Protein AF-A0A2N0B2L7-F1 (afdb_monomer_lite)

Organism: NCBI:txid2023197

Structure (mmCIF, N/CA/C/O backbone):
data_AF-A0A2N0B2L7-F1
#
_entry.id   AF-A0A2N0B2L7-F1
#
loop_
_atom_site.group_PDB
_atom_site.id
_atom_site.type_symbol
_atom_site.label_atom_id
_atom_site.label_alt_id
_atom_site.label_comp_id
_atom_site.label_asym_id
_atom_site.label_entity_id
_atom_site.label_seq_id
_atom_site.pdbx_PDB_ins_code
_atom_site.Cartn_x
_atom_site.Cartn_y
_atom_site.Cartn_z
_atom_site.occupancy
_atom_site.B_iso_or_equiv
_atom_site.auth_seq_id
_atom_site.auth_comp_id
_atom_site.auth_asym_id
_atom_site.auth_atom_id
_atom_site.pdbx_PDB_model_num
ATOM 1 N N . ASP A 1 1 ? 9.450 -10.632 -8.750 1.00 45.34 1 ASP A N 1
ATOM 2 C CA . ASP A 1 1 ? 8.100 -10.469 -9.328 1.00 45.34 1 ASP A CA 1
ATOM 3 C C . ASP A 1 1 ? 7.104 -10.026 -8.278 1.00 45.34 1 ASP A C 1
ATOM 5 O O . ASP A 1 1 ? 7.169 -10.506 -7.152 1.00 45.34 1 ASP A O 1
ATOM 9 N N . ARG A 1 2 ? 6.320 -8.984 -8.582 1.00 62.16 2 ARG A N 1
ATOM 10 C CA . ARG A 1 2 ? 5.723 -8.102 -7.560 1.00 62.16 2 ARG A CA 1
ATOM 11 C C . ARG A 1 2 ? 4.280 -7.668 -7.836 1.00 62.16 2 ARG A C 1
ATOM 13 O O . ARG A 1 2 ? 3.803 -6.835 -7.085 1.00 62.16 2 ARG A O 1
ATOM 20 N N . ILE A 1 3 ? 3.591 -8.162 -8.867 1.00 68.31 3 ILE A N 1
ATOM 21 C CA . ILE A 1 3 ? 2.224 -7.715 -9.203 1.00 68.31 3 ILE A CA 1
ATOM 22 C C . ILE A 1 3 ? 1.226 -8.823 -8.866 1.00 68.31 3 ILE A C 1
ATOM 24 O O . ILE A 1 3 ? 1.375 -9.940 -9.352 1.00 68.31 3 ILE A O 1
ATOM 28 N N . LEU A 1 4 ? 0.229 -8.515 -8.038 1.00 74.94 4 LEU A N 1
ATOM 29 C CA . LEU A 1 4 ? -0.832 -9.440 -7.637 1.00 74.94 4 LEU A CA 1
ATOM 30 C C . LEU A 1 4 ? -2.205 -8.907 -8.050 1.00 74.94 4 LEU A C 1
ATOM 32 O O . LEU A 1 4 ? -2.428 -7.694 -8.050 1.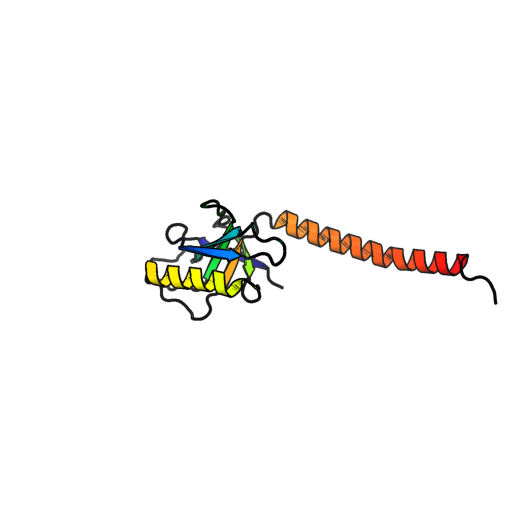00 74.94 4 LEU A O 1
ATOM 36 N N . VAL A 1 5 ? -3.107 -9.834 -8.384 1.00 76.00 5 VAL A N 1
ATOM 37 C CA . VAL A 1 5 ? -4.497 -9.550 -8.757 1.00 76.00 5 VAL A CA 1
ATOM 38 C C . VAL A 1 5 ? -5.417 -10.092 -7.679 1.00 76.00 5 VAL A C 1
ATOM 40 O O . VAL A 1 5 ? -5.396 -11.286 -7.385 1.00 76.00 5 VAL A O 1
ATOM 43 N N . PHE A 1 6 ? -6.248 -9.221 -7.123 1.00 77.56 6 PHE A N 1
ATOM 44 C CA . PHE A 1 6 ? -7.227 -9.575 -6.105 1.00 77.56 6 PHE A CA 1
ATOM 45 C C . PHE A 1 6 ? -8.643 -9.372 -6.647 1.00 77.56 6 PHE A C 1
ATOM 47 O O . PHE A 1 6 ? -8.911 -8.404 -7.364 1.00 77.56 6 PHE A O 1
ATOM 54 N N . ARG A 1 7 ? -9.543 -10.299 -6.303 1.00 80.69 7 ARG A N 1
ATOM 55 C CA . ARG A 1 7 ? -10.972 -10.270 -6.646 1.00 80.69 7 ARG A CA 1
ATOM 56 C C . ARG A 1 7 ? -11.800 -10.242 -5.367 1.00 80.69 7 ARG A C 1
ATOM 58 O O . ARG A 1 7 ? -11.402 -10.861 -4.385 1.00 80.69 7 ARG A O 1
ATOM 65 N N . GLY A 1 8 ? -12.950 -9.567 -5.401 1.00 81.00 8 GLY A N 1
ATOM 66 C CA . GLY A 1 8 ? -13.872 -9.534 -4.257 1.00 81.00 8 GLY A CA 1
ATOM 67 C C . GLY A 1 8 ? -13.277 -8.831 -3.036 1.00 81.00 8 GLY A C 1
ATOM 68 O O . GLY A 1 8 ? -13.430 -9.296 -1.909 1.00 81.00 8 GLY A O 1
ATOM 69 N N . ILE A 1 9 ? -12.553 -7.737 -3.269 1.00 86.12 9 ILE A N 1
ATOM 70 C CA . ILE A 1 9 ? -11.937 -6.929 -2.217 1.00 86.12 9 ILE A CA 1
ATOM 71 C C . ILE A 1 9 ? -12.673 -5.598 -2.067 1.00 86.12 9 ILE A C 1
ATOM 73 O O . ILE A 1 9 ? -13.459 -5.182 -2.914 1.00 86.12 9 ILE A O 1
ATOM 77 N N . ARG A 1 10 ? -12.438 -4.919 -0.953 1.00 87.50 10 ARG A N 1
ATOM 78 C CA . ARG A 1 10 ? -12.902 -3.562 -0.692 1.00 87.50 10 ARG A CA 1
ATOM 79 C C . ARG A 1 10 ? -11.758 -2.790 -0.057 1.00 87.50 10 ARG A C 1
ATOM 81 O O . ARG A 1 10 ? -11.049 -3.319 0.796 1.00 87.50 10 ARG A O 1
ATOM 88 N N . ILE A 1 11 ? -11.582 -1.546 -0.479 1.00 88.31 11 ILE A N 1
ATOM 89 C CA . ILE A 1 11 ? -10.644 -0.623 0.156 1.00 88.31 11 ILE A CA 1
ATOM 90 C C . ILE A 1 11 ? -11.462 0.281 1.060 1.00 88.31 11 ILE A C 1
ATOM 92 O O . ILE A 1 11 ? -12.419 0.899 0.599 1.00 88.31 11 ILE A O 1
ATOM 96 N N . LEU A 1 12 ? -11.103 0.319 2.338 1.00 88.88 12 LEU A N 1
ATOM 97 C CA . LEU A 1 12 ? -11.822 1.103 3.333 1.00 88.88 12 LEU A CA 1
ATOM 98 C C . LEU A 1 12 ? -11.275 2.534 3.352 1.00 88.88 12 LEU A C 1
ATOM 100 O O . LEU A 1 12 ? -10.370 2.872 4.117 1.00 88.88 12 LEU A O 1
ATOM 104 N N . THR A 1 13 ? -11.768 3.369 2.439 1.00 86.31 13 THR A N 1
ATOM 105 C CA . THR A 1 13 ? -11.293 4.750 2.253 1.00 86.31 13 THR A CA 1
ATOM 106 C C . THR A 1 13 ? -11.625 5.681 3.424 1.00 86.31 13 THR A C 1
ATOM 108 O O . THR A 1 13 ? -11.027 6.743 3.562 1.00 86.31 13 THR A O 1
ATOM 111 N N . GLU A 1 14 ? -12.553 5.279 4.285 1.00 86.06 14 GLU A N 1
ATOM 112 C CA . GLU A 1 14 ? -12.930 5.959 5.522 1.00 86.06 14 GLU A CA 1
ATOM 113 C C . GLU A 1 14 ? -11.862 5.847 6.627 1.00 86.06 14 GLU A C 1
ATOM 115 O O . GLU A 1 14 ? -11.806 6.698 7.513 1.00 86.06 14 GLU A O 1
ATOM 120 N N . TYR A 1 15 ? -10.958 4.862 6.536 1.00 86.75 15 TYR A N 1
ATOM 121 C CA . TYR A 1 15 ? -9.844 4.666 7.475 1.00 86.75 15 TYR A CA 1
ATOM 122 C C . TYR A 1 15 ? -8.486 5.044 6.859 1.00 86.75 15 TYR A C 1
ATOM 124 O O . TYR A 1 15 ? -7.456 4.425 7.144 1.00 86.75 15 TYR A O 1
ATOM 132 N N . VAL A 1 16 ? -8.473 6.042 5.969 1.00 87.31 16 VAL A N 1
ATOM 133 C CA . VAL A 1 16 ? -7.238 6.520 5.337 1.00 87.31 16 VAL A CA 1
ATOM 134 C C . VAL A 1 16 ? -6.374 7.259 6.352 1.00 87.31 16 VAL A C 1
ATOM 136 O O . VAL A 1 16 ? -6.782 8.259 6.937 1.00 87.31 16 VAL A O 1
ATOM 139 N N . SER A 1 17 ? -5.127 6.815 6.487 1.00 86.38 17 SER A N 1
ATOM 140 C CA . SER A 1 17 ? -4.091 7.511 7.249 1.00 86.38 17 SER A CA 1
ATOM 141 C C . SER A 1 17 ? -3.029 8.067 6.312 1.00 86.38 17 SER A C 1
ATOM 143 O O . SER A 1 17 ? -2.739 7.494 5.261 1.00 86.38 17 SER A O 1
ATOM 145 N N . SER A 1 18 ? -2.447 9.203 6.686 1.00 84.81 18 SER A N 1
ATOM 146 C CA . SER A 1 18 ? -1.465 9.914 5.871 1.00 84.81 18 SER A CA 1
ATOM 147 C C . SER A 1 18 ? -0.280 10.329 6.722 1.00 84.81 18 SER A C 1
ATOM 149 O O . SER A 1 18 ? -0.454 10.963 7.760 1.00 84.81 18 SER A O 1
ATOM 151 N N . ARG A 1 19 ? 0.934 10.040 6.254 1.00 84.56 19 ARG A N 1
ATOM 152 C CA . ARG A 1 19 ? 2.168 10.515 6.884 1.00 84.56 19 ARG A CA 1
ATOM 153 C C . ARG A 1 19 ? 3.047 11.203 5.859 1.00 84.56 19 ARG A C 1
ATOM 155 O O . ARG A 1 19 ? 3.235 10.687 4.766 1.00 84.56 19 ARG A O 1
ATOM 162 N N . SER A 1 20 ? 3.614 12.350 6.207 1.00 83.06 20 SER A N 1
ATOM 163 C CA . SER A 1 20 ? 4.570 13.037 5.339 1.00 83.06 20 SER A CA 1
ATOM 164 C C . SER A 1 20 ? 6.012 12.700 5.713 1.00 83.06 20 SER A C 1
ATOM 166 O O . SER A 1 20 ? 6.339 12.651 6.900 1.00 83.06 20 SER A O 1
ATOM 168 N N . ALA A 1 21 ? 6.893 12.569 4.723 1.00 79.06 21 ALA A N 1
ATOM 169 C CA . ALA A 1 21 ? 8.337 12.649 4.923 1.00 79.06 21 ALA A CA 1
ATOM 170 C C . ALA A 1 21 ? 8.942 13.750 4.052 1.00 79.06 21 ALA A C 1
ATOM 172 O O . ALA A 1 21 ? 8.463 14.040 2.955 1.00 79.06 21 ALA A O 1
ATOM 173 N N . VAL A 1 22 ? 10.017 14.359 4.546 1.00 73.19 22 VAL A N 1
ATOM 174 C CA . VAL A 1 22 ? 10.772 15.370 3.806 1.00 73.19 22 VAL A CA 1
ATOM 175 C C . VAL A 1 22 ? 11.961 14.694 3.142 1.00 73.19 22 VAL A C 1
ATOM 177 O O . VAL A 1 22 ? 12.873 14.227 3.823 1.00 73.19 22 VAL A O 1
ATOM 180 N N . SER A 1 23 ? 11.969 14.659 1.811 1.00 62.72 23 SER A N 1
ATOM 181 C CA . SER A 1 23 ? 13.135 14.211 1.053 1.00 62.72 23 SER A CA 1
ATOM 182 C C . SER A 1 23 ? 14.085 15.392 0.840 1.00 62.72 23 SER A C 1
ATOM 184 O O . SER A 1 23 ? 13.710 16.400 0.230 1.00 62.72 23 SER A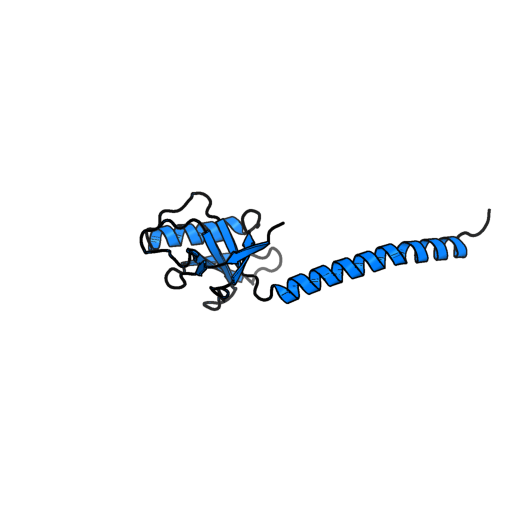 O 1
ATOM 186 N N . ARG A 1 24 ? 15.315 15.295 1.366 1.00 55.88 24 ARG A N 1
ATOM 187 C CA . ARG A 1 24 ? 16.400 16.245 1.074 1.00 55.88 24 ARG A CA 1
ATOM 188 C C . ARG A 1 24 ? 17.180 15.739 -0.140 1.00 55.88 24 ARG A C 1
ATOM 190 O O . ARG A 1 24 ? 17.853 14.713 -0.059 1.00 55.88 24 ARG A O 1
ATOM 197 N N . GLY A 1 25 ? 17.082 16.451 -1.261 1.00 54.41 25 GLY A N 1
ATOM 198 C CA . GLY A 1 25 ? 17.933 16.202 -2.425 1.00 54.41 25 GLY A CA 1
ATOM 199 C C . GLY A 1 25 ? 19.404 16.455 -2.084 1.00 54.41 25 GLY A C 1
ATOM 200 O O . GLY A 1 25 ? 19.717 17.403 -1.369 1.00 54.41 25 GLY A O 1
ATOM 201 N N . LYS A 1 26 ? 20.309 15.600 -2.578 1.00 52.12 26 LYS A N 1
ATOM 202 C CA . LYS A 1 26 ? 21.766 15.761 -2.391 1.00 52.12 26 LYS A CA 1
ATOM 203 C C . LYS A 1 26 ? 22.363 16.906 -3.220 1.00 52.12 26 LYS A C 1
ATOM 205 O O . LYS A 1 26 ? 23.499 17.295 -2.983 1.00 52.12 26 LYS A O 1
ATOM 210 N N . THR A 1 27 ? 21.612 17.443 -4.172 1.00 53.47 27 THR A N 1
ATOM 211 C CA . THR A 1 27 ? 22.033 18.510 -5.077 1.00 53.47 27 THR A CA 1
ATOM 212 C C . THR A 1 27 ? 21.013 19.649 -5.012 1.00 53.47 27 THR A C 1
ATOM 214 O O . THR A 1 27 ? 19.833 19.441 -5.271 1.00 53.47 27 THR A O 1
ATOM 217 N N . GLU A 1 28 ? 21.516 20.832 -4.644 1.00 44.72 28 GLU A N 1
ATOM 218 C CA . GLU A 1 28 ? 20.858 22.132 -4.397 1.00 44.72 28 GLU A CA 1
ATOM 219 C C . GLU A 1 28 ? 20.241 22.395 -3.002 1.00 44.72 28 GLU A C 1
ATOM 221 O O . GLU A 1 28 ? 19.447 21.598 -2.500 1.00 44.72 28 GLU A O 1
ATOM 226 N N . PRO A 1 29 ? 20.504 23.565 -2.370 1.00 51.62 29 PRO A N 1
ATOM 227 C CA . PRO A 1 29 ? 20.144 23.811 -0.969 1.00 51.62 29 PRO A CA 1
ATOM 228 C C . PRO A 1 29 ? 18.670 24.184 -0.713 1.00 51.62 29 PRO A C 1
ATOM 230 O O . PRO A 1 29 ? 18.358 24.617 0.393 1.00 51.62 29 PRO A O 1
ATOM 233 N N . LYS A 1 30 ? 17.751 24.111 -1.693 1.00 47.81 30 LYS A N 1
ATOM 234 C CA . LYS A 1 30 ? 16.466 24.848 -1.588 1.00 47.81 30 LYS A CA 1
ATOM 235 C C . LYS A 1 30 ? 15.168 24.151 -2.002 1.00 47.81 30 LYS A C 1
ATOM 237 O O . LYS A 1 30 ? 14.123 24.792 -1.954 1.00 47.81 30 LYS A O 1
ATOM 242 N N . ARG A 1 31 ? 15.149 22.861 -2.345 1.00 50.34 31 ARG A N 1
ATOM 243 C CA . ARG A 1 31 ? 13.875 22.158 -2.612 1.00 50.34 31 ARG A CA 1
ATOM 244 C C . ARG A 1 31 ? 13.734 20.896 -1.773 1.00 50.34 31 ARG A C 1
ATOM 246 O O . ARG A 1 31 ? 13.921 19.784 -2.256 1.00 50.34 31 ARG A O 1
ATOM 253 N N . SER A 1 32 ? 13.364 21.078 -0.507 1.00 58.31 32 SER A N 1
ATOM 254 C CA . SER A 1 32 ? 12.754 20.013 0.286 1.00 58.31 32 SER A CA 1
ATOM 255 C C . SER A 1 32 ? 11.399 19.674 -0.331 1.00 58.31 32 SER A C 1
ATOM 257 O O . SER A 1 32 ? 10.493 20.506 -0.332 1.00 58.31 32 SER A O 1
ATOM 259 N N . LYS A 1 33 ? 11.261 18.474 -0.896 1.00 66.88 33 LYS A N 1
ATOM 260 C CA . LYS A 1 33 ? 9.975 18.006 -1.415 1.00 66.88 33 LYS A CA 1
ATOM 261 C C . LYS A 1 33 ? 9.296 17.149 -0.349 1.00 66.88 33 LYS A C 1
ATOM 263 O O . LYS A 1 33 ? 9.890 16.183 0.138 1.00 66.88 33 LYS A O 1
ATOM 268 N N . HIS A 1 34 ? 8.080 17.534 0.027 1.00 77.25 34 HIS A N 1
ATOM 269 C CA . HIS A 1 34 ? 7.234 16.738 0.907 1.00 77.25 34 HIS A CA 1
ATOM 270 C C . HIS A 1 34 ? 6.637 15.588 0.102 1.00 77.25 34 HIS A C 1
ATOM 272 O O . HIS A 1 34 ? 6.069 15.801 -0.966 1.00 77.25 34 HIS A O 1
ATOM 278 N N . ILE A 1 35 ? 6.799 14.376 0.615 1.00 83.88 35 ILE A N 1
ATOM 279 C CA . ILE A 1 35 ? 6.171 13.176 0.077 1.00 83.88 35 ILE A CA 1
ATOM 280 C C . ILE A 1 35 ? 5.132 12.738 1.096 1.00 83.88 35 ILE A C 1
ATOM 282 O O . ILE A 1 35 ? 5.471 12.520 2.261 1.00 83.88 35 ILE A O 1
ATOM 286 N N . TYR A 1 36 ? 3.882 12.618 0.668 1.00 86.88 36 TYR A N 1
ATOM 287 C CA . TYR A 1 36 ? 2.790 12.098 1.474 1.00 86.88 36 TYR A CA 1
ATOM 288 C C . TYR A 1 36 ? 2.574 10.621 1.153 1.00 86.88 36 TYR A C 1
ATOM 290 O O . TYR A 1 36 ? 2.348 10.228 0.006 1.00 86.88 36 TYR A O 1
ATOM 298 N N . PHE A 1 37 ? 2.658 9.808 2.197 1.00 88.88 37 PHE A N 1
ATOM 299 C CA . PHE A 1 37 ? 2.420 8.376 2.192 1.00 88.88 37 PHE A CA 1
ATOM 300 C C . PHE A 1 37 ? 1.026 8.137 2.755 1.00 88.88 37 PHE A C 1
ATOM 302 O O . PHE A 1 37 ? 0.812 8.201 3.967 1.00 88.88 37 PHE A O 1
ATOM 309 N N . HIS A 1 38 ? 0.078 7.901 1.860 1.00 90.38 38 HIS A N 1
ATOM 310 C CA . HIS A 1 38 ? -1.295 7.566 2.197 1.00 90.38 38 HIS A CA 1
ATOM 311 C C . HIS A 1 38 ? -1.438 6.057 2.269 1.00 90.38 38 HIS A C 1
ATOM 313 O O . HIS A 1 38 ? -0.940 5.355 1.387 1.00 90.38 38 HIS A O 1
ATOM 319 N N . VAL A 1 39 ? -2.162 5.558 3.265 1.00 91.06 39 VAL A N 1
ATOM 320 C CA . VAL A 1 39 ? -2.489 4.138 3.388 1.00 91.06 39 VAL A CA 1
ATOM 321 C C . VAL A 1 39 ? -3.958 3.937 3.728 1.00 91.06 39 VAL A C 1
ATOM 323 O O . VAL A 1 39 ? -4.540 4.734 4.459 1.00 91.06 39 VAL A O 1
ATOM 326 N N . ALA A 1 40 ? -4.538 2.860 3.209 1.00 91.19 40 ALA A N 1
ATOM 327 C CA . ALA A 1 40 ? -5.909 2.441 3.474 1.00 91.19 40 ALA A CA 1
ATOM 328 C C . ALA A 1 40 ? -5.966 0.917 3.679 1.00 91.19 40 ALA A C 1
ATOM 330 O O . ALA A 1 40 ? -5.221 0.194 3.006 1.00 91.19 40 ALA A O 1
ATOM 331 N N . PRO A 1 41 ? -6.841 0.397 4.554 1.00 91.62 41 PRO A N 1
ATOM 332 C CA . PRO A 1 41 ? -7.066 -1.038 4.670 1.00 91.62 41 PRO A CA 1
ATOM 333 C C . PRO A 1 41 ? -7.585 -1.651 3.367 1.00 91.62 41 PRO A C 1
ATOM 335 O O . PRO A 1 41 ? -8.504 -1.117 2.742 1.00 91.62 41 PRO A O 1
ATOM 338 N N . MET A 1 42 ? -7.034 -2.806 2.991 1.00 90.69 42 MET A N 1
ATOM 339 C CA . MET A 1 42 ? -7.569 -3.661 1.933 1.00 90.69 42 MET A CA 1
ATOM 340 C C . MET A 1 42 ? -8.163 -4.912 2.565 1.00 90.69 42 MET A C 1
ATOM 342 O O . MET A 1 42 ? -7.448 -5.712 3.169 1.00 90.69 42 MET A O 1
ATOM 346 N N . VAL A 1 43 ? -9.466 -5.096 2.410 1.00 90.00 43 VAL A N 1
ATOM 347 C CA . VAL A 1 43 ? -10.202 -6.188 3.049 1.00 90.00 43 VAL A CA 1
ATOM 348 C C . VAL A 1 43 ? -11.003 -6.984 2.027 1.00 90.00 43 VAL A C 1
ATOM 350 O O . VAL A 1 43 ? -11.144 -6.571 0.876 1.00 90.00 43 VAL A O 1
ATOM 353 N N . SER A 1 44 ? -11.519 -8.146 2.422 1.00 88.69 44 SER A N 1
ATOM 354 C CA . SER A 1 44 ? -12.479 -8.884 1.599 1.00 88.69 44 SER A CA 1
ATOM 355 C C . SER A 1 44 ? -13.823 -8.149 1.554 1.00 88.69 44 SER A C 1
ATOM 357 O O . SER A 1 44 ? -14.164 -7.382 2.454 1.00 88.69 44 SER A O 1
ATOM 359 N N . SER A 1 45 ? -14.628 -8.398 0.524 1.00 86.75 45 SER A N 1
ATOM 360 C CA . SER A 1 45 ? -15.969 -7.810 0.398 1.00 86.75 45 SER A CA 1
ATOM 361 C C . SER A 1 45 ? -16.915 -8.183 1.547 1.00 86.75 45 SER A C 1
ATOM 363 O O . SER A 1 45 ? -17.867 -7.455 1.809 1.00 86.75 45 SER A O 1
ATOM 365 N N . GLY A 1 46 ? -16.660 -9.307 2.224 1.00 87.50 46 GLY A N 1
ATOM 366 C CA . GLY A 1 46 ? -17.430 -9.778 3.377 1.00 87.50 46 GLY A CA 1
ATOM 367 C C . GLY A 1 46 ? -16.926 -9.285 4.737 1.00 87.50 46 GLY A C 1
ATOM 368 O O . GLY A 1 46 ? -17.500 -9.682 5.746 1.00 87.50 46 GLY A O 1
ATOM 369 N N . TRP A 1 47 ? -15.868 -8.469 4.775 1.00 91.12 47 TRP A N 1
ATOM 370 C CA . TRP A 1 47 ? -15.279 -7.966 6.017 1.00 91.12 47 TRP A CA 1
ATOM 371 C C . TRP A 1 47 ? -16.267 -7.106 6.809 1.00 91.12 47 TRP A C 1
ATOM 373 O O . TRP A 1 47 ? -16.948 -6.236 6.247 1.00 91.12 47 TRP A O 1
ATOM 383 N N . LYS A 1 48 ? -16.299 -7.321 8.124 1.00 90.75 48 LYS A N 1
ATOM 384 C CA . LYS A 1 48 ? -17.082 -6.553 9.094 1.00 90.75 48 LYS A CA 1
ATOM 385 C C . LYS A 1 48 ? -16.160 -5.842 10.078 1.00 90.75 48 LYS A C 1
ATOM 387 O O . LYS A 1 48 ? -15.032 -6.261 10.314 1.00 90.75 48 LYS A O 1
ATOM 392 N N . GLU A 1 49 ? -16.656 -4.761 10.670 1.00 85.75 49 GLU A N 1
ATOM 393 C CA . GLU A 1 49 ? -15.895 -4.027 11.677 1.00 85.75 49 GLU A CA 1
ATOM 394 C C . GLU A 1 49 ? -15.565 -4.938 12.870 1.00 85.75 49 GLU A C 1
ATOM 396 O O . GLU A 1 49 ? -16.443 -5.595 13.427 1.00 85.75 49 GLU A O 1
ATOM 401 N N . GLY A 1 50 ? -14.277 -5.012 13.213 1.00 83.69 50 GLY A N 1
ATOM 402 C CA . GLY A 1 50 ? -13.734 -5.949 14.201 1.00 83.69 50 GLY A CA 1
ATOM 403 C C . GLY A 1 50 ? -12.978 -7.138 13.597 1.00 83.69 50 GLY A C 1
ATOM 404 O O . GLY A 1 50 ? -12.133 -7.716 14.281 1.00 83.69 50 GLY A O 1
ATOM 405 N N . ASP A 1 51 ? -13.197 -7.462 12.320 1.00 87.12 51 ASP A N 1
ATOM 406 C CA . ASP A 1 51 ? -12.416 -8.489 11.630 1.00 87.12 51 ASP A CA 1
ATOM 407 C C . ASP A 1 51 ? -10.956 -8.023 11.436 1.00 87.12 51 ASP A C 1
ATOM 409 O O . ASP A 1 51 ? -10.692 -6.838 11.185 1.00 87.12 51 ASP A O 1
ATOM 413 N N . PRO A 1 52 ? -9.972 -8.937 11.502 1.00 85.75 52 PRO A N 1
ATOM 414 C CA . PRO A 1 52 ? -8.566 -8.573 11.386 1.00 85.75 52 PRO A CA 1
ATOM 415 C C . PRO A 1 52 ? -8.215 -8.035 9.991 1.00 85.75 52 PRO A C 1
ATOM 417 O O . PRO A 1 52 ? -8.715 -8.501 8.965 1.00 85.75 52 PRO A O 1
ATOM 420 N N . ILE A 1 53 ? -7.294 -7.068 9.950 1.00 89.31 53 ILE A N 1
ATOM 421 C CA . ILE A 1 53 ? -6.795 -6.458 8.712 1.00 89.31 53 ILE A CA 1
ATOM 422 C C . ILE A 1 53 ? -5.351 -6.903 8.488 1.00 89.31 53 ILE A C 1
ATOM 424 O O . ILE A 1 53 ? -4.437 -6.531 9.224 1.00 89.31 53 ILE A O 1
ATOM 428 N N . HIS A 1 54 ? -5.125 -7.672 7.427 1.00 86.25 54 HIS A N 1
ATOM 429 C CA . HIS A 1 54 ? -3.797 -8.203 7.097 1.00 86.25 54 HIS A CA 1
ATOM 430 C C . HIS A 1 54 ? -3.110 -7.471 5.941 1.00 86.25 54 HIS A C 1
ATOM 432 O O . HIS A 1 54 ? -1.885 -7.547 5.794 1.00 86.25 54 HIS A O 1
ATOM 438 N N . VAL A 1 55 ? -3.889 -6.767 5.118 1.00 90.75 55 VAL A N 1
ATOM 439 C CA . VAL A 1 55 ? -3.427 -6.184 3.861 1.00 90.75 55 VAL A CA 1
ATOM 440 C C . VAL A 1 55 ? -3.813 -4.713 3.779 1.00 90.75 55 VAL A C 1
ATOM 442 O O . VAL A 1 55 ? -4.892 -4.306 4.200 1.00 90.75 55 VAL A O 1
ATOM 445 N N . TRP A 1 56 ? -2.904 -3.915 3.232 1.00 91.94 56 TRP A N 1
ATOM 446 C CA . TRP A 1 56 ? -3.015 -2.469 3.119 1.00 91.94 56 TRP A CA 1
ATOM 447 C C . TRP A 1 56 ? -2.707 -2.028 1.696 1.00 91.94 56 TRP A C 1
ATOM 449 O O . TRP A 1 56 ? -1.867 -2.614 1.013 1.00 91.94 56 TRP A O 1
ATOM 459 N N . VAL A 1 57 ? -3.366 -0.964 1.261 1.00 91.06 57 VAL A N 1
ATOM 460 C CA . VAL A 1 57 ? -3.059 -0.261 0.021 1.00 91.06 57 VAL A CA 1
ATOM 461 C C . VAL A 1 57 ? -2.331 1.027 0.365 1.00 91.06 57 VAL A C 1
ATOM 463 O O . VAL A 1 57 ? -2.710 1.713 1.307 1.00 91.06 57 VAL A O 1
ATOM 466 N N . ALA A 1 58 ? -1.301 1.368 -0.399 1.00 90.31 58 ALA A N 1
ATOM 467 C CA . ALA A 1 58 ? -0.542 2.594 -0.257 1.00 90.31 58 ALA A CA 1
ATOM 468 C C . ALA A 1 58 ? -0.550 3.421 -1.541 1.00 90.31 58 ALA A C 1
ATOM 470 O O . ALA A 1 58 ? -0.451 2.900 -2.652 1.00 90.31 58 ALA A O 1
ATOM 471 N N . CYS A 1 59 ? -0.597 4.733 -1.369 1.00 86.38 59 CYS A N 1
ATOM 472 C CA . CYS A 1 59 ? -0.504 5.714 -2.432 1.00 86.38 59 CYS A CA 1
ATOM 473 C C . CYS A 1 59 ? 0.488 6.805 -2.017 1.00 86.38 59 CYS A C 1
ATOM 475 O O . CYS A 1 59 ? 0.462 7.299 -0.893 1.00 86.38 59 CYS A O 1
ATOM 477 N N . GLU A 1 60 ? 1.392 7.156 -2.928 1.00 84.19 60 GLU A N 1
ATOM 478 C CA . GLU A 1 60 ? 2.391 8.202 -2.722 1.00 84.19 60 GLU A CA 1
ATOM 479 C C . GLU A 1 60 ? 2.030 9.413 -3.577 1.00 84.19 60 GLU A C 1
ATOM 481 O O . GLU A 1 60 ? 1.867 9.288 -4.796 1.00 84.19 60 GLU A O 1
ATOM 486 N N . ARG A 1 61 ? 1.901 10.583 -2.947 1.00 80.94 61 ARG A N 1
ATOM 487 C CA . ARG A 1 61 ? 1.619 11.846 -3.633 1.00 80.94 61 ARG A CA 1
ATOM 488 C C . ARG A 1 61 ? 2.479 12.970 -3.081 1.00 80.94 61 ARG A C 1
ATOM 490 O O . ARG A 1 61 ? 2.856 12.981 -1.916 1.00 80.94 61 ARG A O 1
ATOM 497 N N . MET A 1 62 ? 2.757 13.942 -3.939 1.00 74.06 62 MET A N 1
ATOM 498 C CA . MET A 1 62 ? 3.433 15.185 -3.555 1.00 74.06 62 MET A CA 1
ATOM 499 C C . MET A 1 62 ? 2.438 16.237 -3.039 1.00 74.06 62 MET A C 1
ATOM 501 O O . MET A 1 62 ? 2.850 17.230 -2.451 1.00 74.06 62 MET A O 1
ATOM 505 N N . GLU A 1 63 ? 1.136 16.009 -3.246 1.00 67.75 63 GLU A N 1
ATOM 506 C CA . GLU A 1 63 ? 0.040 16.928 -2.936 1.00 67.75 63 GLU A CA 1
ATOM 507 C C . GLU A 1 63 ? -1.131 16.163 -2.294 1.00 67.75 63 GLU A C 1
ATOM 509 O O . GLU A 1 63 ? -1.462 15.048 -2.706 1.00 67.75 63 GLU A O 1
ATOM 514 N N . LEU A 1 64 ? -1.771 16.772 -1.294 1.00 66.06 64 LEU A N 1
ATOM 515 C CA . LEU A 1 64 ? -3.005 16.285 -0.666 1.00 66.06 64 LEU A CA 1
ATOM 516 C C . LEU A 1 64 ? -4.229 16.700 -1.507 1.00 66.06 64 LEU A C 1
ATOM 518 O O . LEU A 1 64 ? -4.198 17.800 -2.056 1.00 66.06 64 LEU A O 1
ATOM 522 N N . PRO A 1 65 ? -5.338 15.927 -1.577 1.00 55.53 65 PRO A N 1
ATOM 523 C CA . PRO A 1 65 ? -5.614 14.578 -1.059 1.00 55.53 65 PRO A CA 1
ATOM 524 C C . PRO A 1 65 ? -5.835 13.549 -2.201 1.00 55.53 65 PRO A C 1
ATOM 526 O O . PRO A 1 65 ? -6.771 12.752 -2.189 1.00 55.53 65 PRO A O 1
ATOM 529 N N . THR A 1 66 ? -5.020 13.591 -3.257 1.00 65.38 66 THR A N 1
ATOM 530 C CA . THR A 1 66 ? -5.371 13.066 -4.595 1.00 65.38 66 THR A CA 1
ATOM 531 C C . THR A 1 66 ? -5.016 11.590 -4.836 1.00 65.38 66 THR A C 1
ATOM 533 O O . THR A 1 66 ? -4.459 11.210 -5.878 1.00 65.38 66 THR A O 1
ATOM 536 N N . CYS A 1 67 ? -5.328 10.707 -3.889 1.00 75.94 67 CYS A N 1
ATOM 537 C CA . CYS A 1 67 ? -5.096 9.274 -4.073 1.00 75.94 67 CYS A CA 1
ATOM 538 C C . CYS A 1 67 ? -6.263 8.581 -4.778 1.00 75.94 67 CYS A C 1
ATOM 540 O O . CYS A 1 67 ? -7.388 8.569 -4.293 1.00 75.94 67 CYS A O 1
ATOM 542 N N . SER A 1 68 ? -5.968 7.976 -5.932 1.00 76.44 68 SER A N 1
ATOM 543 C CA . SER A 1 68 ? -6.878 7.045 -6.600 1.00 76.44 68 SER A CA 1
ATOM 544 C C . SER A 1 68 ? -6.571 5.642 -6.095 1.00 76.44 68 SER A C 1
ATOM 546 O O . SER A 1 68 ? -5.499 5.099 -6.370 1.00 76.44 68 SER A O 1
ATOM 548 N N . TRP A 1 69 ? -7.493 5.084 -5.315 1.00 75.56 69 TRP A N 1
ATOM 549 C CA . TRP A 1 69 ? -7.303 3.819 -4.604 1.00 75.56 69 TRP A CA 1
ATOM 550 C C . TRP A 1 69 ? -7.510 2.576 -5.485 1.00 75.56 69 TRP A C 1
ATOM 552 O O . TRP A 1 69 ? -7.219 1.466 -5.056 1.00 75.56 69 TRP A O 1
ATOM 562 N N . GLY A 1 70 ? -7.893 2.751 -6.752 1.00 66.56 70 GLY A N 1
ATOM 563 C CA . GLY A 1 70 ? -8.247 1.649 -7.647 1.00 66.56 70 GLY A CA 1
ATOM 564 C C . GLY A 1 70 ? -9.687 1.175 -7.429 1.00 66.56 70 GLY A C 1
ATOM 565 O O . GLY A 1 70 ? -10.362 1.596 -6.492 1.00 66.56 70 GLY A O 1
ATOM 566 N N . ASN A 1 71 ? -10.183 0.335 -8.338 1.00 65.50 71 ASN A N 1
ATOM 567 C CA . ASN A 1 71 ? -11.566 -0.136 -8.305 1.00 65.50 71 ASN A CA 1
ATOM 568 C C . ASN A 1 71 ? -11.703 -1.344 -7.359 1.00 65.50 71 ASN A C 1
ATOM 570 O O . ASN A 1 71 ? -10.831 -2.211 -7.332 1.00 65.50 71 ASN A O 1
ATOM 574 N N . SER A 1 72 ? -12.793 -1.422 -6.594 1.00 59.75 72 SER A N 1
ATOM 575 C CA . SER A 1 72 ? -12.982 -2.452 -5.558 1.00 59.75 72 SER A CA 1
ATOM 576 C C . SER A 1 72 ? -13.149 -3.865 -6.133 1.00 59.75 72 SER A C 1
ATOM 578 O O . SER A 1 72 ? -12.722 -4.845 -5.532 1.00 59.75 72 SER A O 1
ATOM 580 N N . VAL A 1 73 ? -13.704 -3.999 -7.339 1.00 58.69 73 VAL A N 1
ATOM 581 C CA . VAL A 1 73 ? -14.014 -5.317 -7.924 1.00 58.69 73 VAL A CA 1
ATOM 582 C C . VAL A 1 73 ? -12.752 -6.083 -8.358 1.00 58.69 73 VAL A C 1
ATOM 584 O O . VAL A 1 73 ? -12.678 -7.302 -8.180 1.00 58.69 73 VAL A O 1
ATOM 587 N N . PHE A 1 74 ? -11.748 -5.373 -8.884 1.00 59.44 74 PHE A N 1
ATOM 588 C CA . PHE A 1 74 ? -10.479 -5.936 -9.353 1.00 59.44 74 PHE A CA 1
ATOM 589 C C . PHE A 1 74 ? -9.317 -5.022 -8.974 1.00 59.44 74 PHE A C 1
ATOM 591 O O . PHE A 1 74 ? -9.195 -3.914 -9.497 1.00 59.44 74 PHE A O 1
ATOM 598 N N . PHE A 1 75 ? -8.425 -5.513 -8.116 1.00 75.56 75 PHE A N 1
ATOM 599 C CA . PHE A 1 75 ? -7.265 -4.750 -7.667 1.00 75.56 75 PHE A CA 1
ATOM 600 C C . PHE A 1 75 ? -5.965 -5.351 -8.188 1.00 75.56 75 PHE A C 1
ATOM 602 O O . PHE A 1 75 ? -5.656 -6.513 -7.926 1.00 75.56 75 PHE A O 1
ATOM 609 N N . TRP A 1 76 ? -5.196 -4.527 -8.901 1.00 76.06 76 TRP A N 1
ATOM 610 C CA . TRP A 1 76 ? -3.838 -4.828 -9.342 1.00 76.06 76 TRP A CA 1
ATOM 611 C C . TRP A 1 76 ? -2.860 -4.055 -8.465 1.00 76.06 76 TRP A C 1
ATOM 613 O O . TRP A 1 76 ? -2.819 -2.824 -8.513 1.00 76.06 76 TRP A O 1
ATOM 623 N N . GLY A 1 77 ? -2.074 -4.773 -7.667 1.00 81.81 77 GLY A N 1
ATOM 624 C CA . GLY A 1 77 ? -1.188 -4.177 -6.674 1.00 81.81 77 GLY A CA 1
ATOM 625 C C . GLY A 1 77 ? 0.262 -4.593 -6.851 1.00 81.81 77 GLY A C 1
ATOM 626 O O . GLY A 1 77 ? 0.549 -5.776 -7.017 1.00 81.81 77 GLY A O 1
ATOM 627 N N . GLU A 1 78 ? 1.186 -3.637 -6.760 1.00 84.31 78 GLU A N 1
ATOM 628 C CA . GLU A 1 78 ? 2.608 -3.934 -6.604 1.00 84.31 78 GLU A CA 1
ATOM 629 C C . GLU A 1 78 ? 2.961 -4.136 -5.124 1.00 84.31 78 GLU A C 1
ATOM 631 O O . GLU A 1 78 ? 2.716 -3.244 -4.314 1.00 84.31 78 GLU A O 1
ATOM 636 N N . ASN A 1 79 ? 3.554 -5.277 -4.763 1.00 88.31 79 ASN A N 1
ATOM 637 C CA . ASN A 1 79 ? 3.996 -5.550 -3.395 1.00 88.31 79 ASN A CA 1
ATOM 638 C C . ASN A 1 79 ? 5.202 -4.675 -3.024 1.00 88.31 79 ASN A C 1
ATOM 640 O O . ASN A 1 79 ? 6.265 -4.759 -3.649 1.00 88.31 79 ASN A O 1
ATOM 644 N N . LEU A 1 80 ? 5.049 -3.879 -1.966 1.00 87.81 80 LEU A N 1
ATOM 645 C CA . LEU A 1 80 ? 6.062 -2.933 -1.509 1.00 87.81 80 LEU A CA 1
ATOM 646 C C . LEU A 1 80 ? 7.067 -3.515 -0.511 1.00 87.81 80 LEU A C 1
ATOM 648 O O . LEU A 1 80 ? 7.964 -2.784 -0.103 1.00 87.81 80 LEU A O 1
ATOM 652 N N . LYS A 1 81 ? 6.983 -4.800 -0.138 1.00 87.00 81 LYS A N 1
ATOM 653 C CA . LYS A 1 81 ? 7.853 -5.431 0.880 1.00 87.00 81 LYS A CA 1
ATOM 654 C C . LYS A 1 81 ? 9.346 -5.139 0.684 1.00 87.00 81 LYS A C 1
ATOM 656 O O . LYS A 1 81 ? 10.067 -4.917 1.647 1.00 87.00 81 LYS A O 1
ATOM 661 N N . ASN A 1 82 ? 9.794 -5.104 -0.571 1.00 85.88 82 ASN A N 1
ATOM 662 C CA . ASN A 1 82 ? 11.193 -4.877 -0.946 1.00 85.88 82 ASN A CA 1
ATOM 663 C C . ASN A 1 82 ? 11.417 -3.481 -1.573 1.00 85.88 82 ASN A C 1
ATOM 665 O O . ASN A 1 82 ? 12.321 -3.306 -2.393 1.00 85.88 82 ASN A O 1
ATOM 669 N N . HIS A 1 83 ? 10.545 -2.511 -1.286 1.00 85.69 83 HIS A N 1
ATOM 670 C CA . HIS A 1 83 ? 10.659 -1.130 -1.755 1.00 85.69 83 HIS A CA 1
ATOM 671 C C . HIS A 1 83 ? 11.528 -0.309 -0.791 1.00 85.69 83 HIS A C 1
ATOM 673 O O . HIS A 1 83 ? 11.395 -0.435 0.423 1.00 85.69 83 HIS A O 1
ATOM 679 N N . SER A 1 84 ? 12.384 0.579 -1.304 1.00 85.88 84 SER A N 1
ATOM 680 C CA . SER A 1 84 ? 13.285 1.404 -0.474 1.00 85.88 84 SER A CA 1
ATOM 681 C C . SER A 1 84 ? 12.537 2.285 0.533 1.00 85.88 84 SER A C 1
ATOM 683 O O . SER A 1 84 ? 12.995 2.487 1.652 1.00 85.88 84 SER A O 1
ATOM 685 N N . LEU A 1 85 ? 11.355 2.771 0.147 1.00 87.00 85 LEU A N 1
ATOM 686 C CA . LEU A 1 85 ? 10.480 3.591 0.991 1.00 87.00 85 LEU A CA 1
ATOM 687 C C . LEU A 1 85 ? 9.523 2.777 1.885 1.00 87.00 85 LEU A C 1
ATOM 689 O O . LEU A 1 85 ? 8.681 3.371 2.554 1.00 87.00 85 LEU A O 1
ATOM 693 N N . TYR A 1 86 ? 9.643 1.442 1.934 1.00 88.69 86 TYR A N 1
ATOM 694 C CA . TYR A 1 86 ? 8.798 0.577 2.774 1.00 88.69 86 TYR A CA 1
ATOM 695 C C . TYR A 1 86 ? 8.654 1.048 4.233 1.00 88.69 86 TYR A C 1
ATOM 697 O O . TYR A 1 86 ? 7.522 1.077 4.723 1.00 88.69 86 TYR A O 1
ATOM 705 N N . PRO A 1 87 ? 9.726 1.496 4.924 1.00 90.00 87 PRO A N 1
ATOM 706 C CA . PRO A 1 87 ? 9.607 1.978 6.299 1.00 90.00 87 PRO A CA 1
ATOM 707 C C . PRO A 1 87 ? 8.617 3.139 6.460 1.00 90.00 87 PRO A C 1
ATOM 709 O O . PRO A 1 87 ? 7.905 3.193 7.460 1.00 90.00 87 PRO A O 1
ATOM 712 N N . TYR A 1 88 ? 8.518 4.035 5.472 1.00 89.06 88 TYR A N 1
ATOM 713 C CA . TYR A 1 88 ? 7.587 5.167 5.510 1.00 89.06 88 TYR A CA 1
ATOM 714 C C . TYR A 1 88 ? 6.131 4.728 5.363 1.00 89.06 88 TYR A C 1
ATOM 716 O O . TYR A 1 88 ? 5.277 5.203 6.111 1.00 89.06 88 TYR A O 1
ATOM 724 N N . TYR A 1 89 ? 5.855 3.771 4.472 1.00 89.56 89 TYR A N 1
ATOM 725 C CA . TYR A 1 89 ? 4.519 3.188 4.361 1.00 89.56 89 TYR A CA 1
ATOM 726 C C . TYR A 1 89 ? 4.141 2.413 5.628 1.00 89.56 89 TYR A C 1
ATOM 728 O O . TYR A 1 89 ? 3.030 2.572 6.123 1.00 89.56 89 TYR A O 1
ATOM 736 N N . ASN A 1 90 ? 5.064 1.627 6.199 1.00 91.44 90 ASN A N 1
ATOM 737 C CA . ASN A 1 90 ? 4.802 0.901 7.443 1.00 91.44 90 ASN A CA 1
ATOM 738 C C . ASN A 1 90 ? 4.484 1.868 8.591 1.00 91.44 90 ASN A C 1
ATOM 740 O O . ASN A 1 90 ? 3.524 1.653 9.318 1.00 91.44 90 ASN A O 1
ATOM 744 N N . MET A 1 91 ? 5.223 2.974 8.716 1.00 90.50 91 MET A N 1
ATOM 745 C CA . MET A 1 91 ? 4.920 4.014 9.703 1.00 90.50 91 MET A CA 1
ATOM 746 C C . MET A 1 91 ? 3.498 4.572 9.553 1.00 90.50 91 MET A C 1
ATOM 748 O O . MET A 1 91 ? 2.792 4.682 10.550 1.00 90.50 91 MET A O 1
ATOM 752 N N . ALA A 1 92 ? 3.053 4.859 8.325 1.00 90.38 92 ALA A N 1
ATOM 753 C CA . ALA A 1 92 ? 1.685 5.316 8.077 1.00 90.38 92 ALA A CA 1
ATOM 754 C C . ALA A 1 92 ? 0.632 4.256 8.466 1.00 90.38 92 ALA A C 1
ATOM 756 O O . ALA A 1 92 ? -0.409 4.606 9.023 1.00 90.38 92 ALA A O 1
ATOM 757 N N . VAL A 1 93 ? 0.916 2.965 8.234 1.00 91.94 93 VAL A N 1
ATOM 758 C CA . VAL A 1 93 ? 0.044 1.855 8.664 1.00 91.94 93 VAL A CA 1
ATOM 759 C C . VAL A 1 93 ? -0.014 1.759 10.187 1.00 91.94 93 VAL A C 1
ATOM 761 O O . VAL A 1 93 ? -1.101 1.648 10.742 1.00 91.94 93 VAL A O 1
ATOM 764 N N . GLN A 1 94 ? 1.124 1.856 10.876 1.00 91.44 94 GLN A N 1
ATOM 765 C CA . GLN A 1 94 ? 1.163 1.843 12.342 1.00 91.44 94 GLN A CA 1
ATOM 766 C C . GLN A 1 94 ? 0.379 3.015 12.944 1.00 91.44 94 GLN A C 1
ATOM 768 O O . GLN A 1 94 ? -0.335 2.836 13.930 1.00 91.44 94 GLN A O 1
ATOM 773 N N . ASP A 1 95 ? 0.465 4.200 12.337 1.00 90.00 95 ASP A N 1
ATOM 774 C CA . ASP A 1 95 ? -0.329 5.355 12.756 1.00 90.00 95 ASP A CA 1
ATOM 775 C C . ASP A 1 95 ? -1.830 5.096 12.541 1.00 90.00 95 ASP A C 1
ATOM 777 O O . ASP A 1 95 ? -2.627 5.364 13.440 1.00 90.00 95 ASP A O 1
ATOM 781 N N . ALA A 1 96 ? -2.217 4.479 11.415 1.00 89.62 96 ALA A N 1
ATOM 782 C CA . ALA A 1 96 ? -3.600 4.067 11.164 1.00 89.62 96 ALA A CA 1
ATOM 783 C C . ALA A 1 96 ? -4.109 3.079 12.227 1.00 89.62 96 ALA A C 1
ATOM 785 O O . ALA A 1 96 ? -5.193 3.261 12.775 1.00 89.62 96 ALA A O 1
ATOM 786 N N . GLY A 1 97 ? -3.315 2.059 12.571 1.00 88.88 97 GLY A N 1
ATOM 787 C CA . GLY A 1 97 ? -3.687 1.091 13.605 1.00 88.88 97 GLY A CA 1
ATOM 788 C C . GLY A 1 97 ? -3.853 1.717 14.984 1.00 88.88 97 GLY A C 1
ATOM 789 O O . GLY A 1 97 ? -4.741 1.310 15.725 1.00 88.88 97 GLY A O 1
ATOM 790 N N . LYS A 1 98 ? -3.067 2.747 15.315 1.00 89.50 98 LYS A N 1
ATOM 791 C CA . LYS A 1 98 ? -3.235 3.505 16.563 1.00 89.50 98 LYS A CA 1
ATOM 792 C C . LYS A 1 98 ? -4.499 4.362 16.555 1.00 89.50 98 LYS A C 1
ATOM 794 O O . LYS A 1 98 ? -5.239 4.338 17.533 1.00 89.50 98 LYS A O 1
ATOM 799 N N . ILE A 1 99 ? -4.743 5.104 15.472 1.00 90.25 99 ILE A N 1
ATOM 800 C CA . ILE A 1 99 ? -5.898 6.009 15.346 1.00 90.25 99 ILE A CA 1
ATOM 801 C C . ILE A 1 99 ? -7.207 5.215 15.381 1.00 90.25 99 ILE A C 1
ATOM 803 O O . ILE A 1 99 ? -8.127 5.562 16.120 1.00 90.25 99 ILE A O 1
ATOM 807 N N . TYR A 1 100 ? -7.266 4.124 14.620 1.00 88.88 100 TYR A N 1
ATOM 808 C CA . TYR A 1 100 ? -8.482 3.336 14.420 1.00 88.88 100 TYR A CA 1
ATOM 809 C C . TYR A 1 100 ? -8.532 2.054 15.260 1.00 88.88 100 TYR A C 1
ATOM 811 O O . TYR A 1 100 ? -9.449 1.254 15.112 1.00 88.88 100 TYR A O 1
ATOM 819 N N . LYS A 1 101 ? -7.566 1.861 16.169 1.00 89.38 101 LYS A N 1
ATOM 820 C CA . LYS A 1 101 ? -7.481 0.721 17.101 1.00 89.38 101 LYS A CA 1
ATOM 821 C C . LYS A 1 101 ? -7.490 -0.653 16.413 1.00 89.38 101 LYS A C 1
ATOM 823 O O . LYS A 1 101 ? -8.013 -1.623 16.959 1.00 89.38 101 LYS A O 1
ATOM 828 N N . PHE A 1 102 ? -6.892 -0.756 15.228 1.00 87.38 102 PHE A N 1
ATOM 829 C CA . PHE A 1 102 ? -6.769 -2.032 14.525 1.00 87.38 102 PHE A CA 1
ATOM 830 C C . PHE A 1 102 ? -5.645 -2.893 15.101 1.00 87.38 102 PHE A C 1
ATOM 832 O O . PHE A 1 102 ? -4.566 -2.398 15.430 1.00 87.38 102 PHE A O 1
ATOM 839 N N . SER A 1 103 ? -5.870 -4.207 15.146 1.00 83.38 103 SER A N 1
ATOM 840 C CA . SER A 1 103 ? -4.804 -5.175 15.405 1.00 83.38 103 SER A CA 1
ATOM 841 C C . SER A 1 103 ? -3.917 -5.299 14.165 1.00 83.38 103 SER A C 1
ATOM 843 O O . SER A 1 103 ? -4.376 -5.736 13.108 1.00 83.38 103 SER A O 1
ATOM 845 N N . LEU A 1 104 ? -2.655 -4.880 14.280 1.00 84.31 104 LEU A N 1
ATOM 846 C CA . LEU A 1 104 ? -1.696 -4.881 13.177 1.00 84.31 104 LEU A CA 1
ATOM 847 C C . LEU A 1 104 ? -0.628 -5.959 13.353 1.00 84.31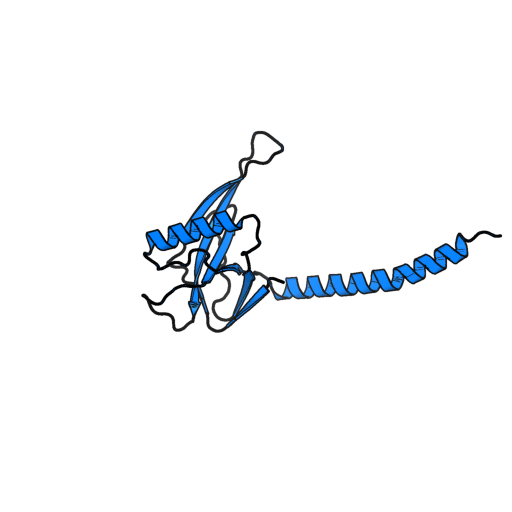 104 LEU A C 1
ATOM 849 O O . LEU A 1 104 ? -0.108 -6.182 14.444 1.00 84.31 104 LEU A O 1
ATOM 853 N N . SER A 1 105 ? -0.223 -6.559 12.234 1.00 81.69 105 SER A N 1
ATOM 854 C CA . SER A 1 105 ? 1.017 -7.336 12.161 1.00 81.69 105 SER A CA 1
ATOM 855 C C . SER A 1 105 ? 2.241 -6.418 12.282 1.00 81.69 105 SER A C 1
ATOM 857 O O . SER A 1 105 ? 2.210 -5.267 11.843 1.00 81.69 105 SER A O 1
ATOM 859 N N . GLN A 1 106 ? 3.353 -6.942 12.811 1.00 78.25 106 GLN A N 1
ATOM 860 C CA . GLN A 1 106 ? 4.638 -6.228 12.852 1.00 78.25 106 GLN A CA 1
ATOM 861 C C . GLN A 1 106 ? 5.138 -5.830 11.451 1.00 78.25 106 GLN A C 1
ATOM 863 O O . GLN A 1 106 ? 5.794 -4.800 11.289 1.00 78.25 106 GLN A O 1
ATOM 868 N N . GLN A 1 107 ? 4.820 -6.634 10.432 1.00 82.81 107 GLN A N 1
ATOM 869 C CA . GLN A 1 107 ? 5.115 -6.350 9.027 1.00 82.81 107 GLN A CA 1
ATOM 870 C C . GLN A 1 107 ? 3.847 -6.568 8.189 1.00 82.81 107 GLN A C 1
ATOM 872 O O . GLN A 1 107 ? 3.623 -7.673 7.686 1.00 82.81 107 GLN A O 1
ATOM 877 N N . PRO A 1 108 ? 2.981 -5.547 8.069 1.00 88.06 108 PRO A N 1
ATOM 878 C CA . PRO A 1 108 ? 1.759 -5.645 7.283 1.00 88.06 108 PRO A CA 1
ATOM 879 C C . PRO A 1 108 ? 2.086 -5.769 5.793 1.00 88.06 108 PRO A C 1
ATOM 881 O O . PRO A 1 108 ? 3.062 -5.204 5.306 1.00 88.06 108 PRO A O 1
ATOM 884 N N . THR A 1 109 ? 1.257 -6.486 5.036 1.00 91.00 109 THR A N 1
ATOM 885 C CA . THR A 1 109 ? 1.453 -6.551 3.582 1.00 91.00 109 THR A CA 1
ATOM 886 C C . THR A 1 109 ? 0.897 -5.282 2.949 1.00 91.00 109 THR A C 1
ATOM 888 O O . THR A 1 109 ? -0.287 -4.995 3.108 1.00 91.00 109 THR A O 1
ATOM 891 N N . ILE A 1 110 ? 1.734 -4.532 2.227 1.00 91.25 110 ILE A N 1
ATOM 892 C CA . ILE A 1 110 ? 1.355 -3.248 1.622 1.00 91.25 110 ILE A CA 1
ATOM 893 C C . ILE A 1 110 ? 1.478 -3.325 0.098 1.00 91.25 110 ILE A C 1
ATOM 895 O O . ILE A 1 110 ? 2.534 -3.682 -0.434 1.00 91.25 110 ILE A O 1
ATOM 899 N N . PHE A 1 111 ? 0.410 -2.944 -0.598 1.00 90.50 111 PHE A N 1
ATOM 900 C CA . PHE A 1 111 ? 0.331 -2.902 -2.053 1.00 90.50 111 PHE A CA 1
ATOM 901 C C . PHE A 1 111 ? 0.175 -1.486 -2.581 1.00 90.50 111 PHE A C 1
ATOM 903 O O . PHE A 1 111 ? -0.609 -0.709 -2.054 1.00 90.50 111 PHE A O 1
ATOM 910 N N . ARG A 1 112 ? 0.844 -1.161 -3.685 1.00 87.69 112 ARG A N 1
ATOM 911 C CA . ARG A 1 112 ? 0.586 0.074 -4.435 1.00 87.69 112 ARG A CA 1
ATOM 912 C C . ARG A 1 112 ? -0.336 -0.205 -5.626 1.00 87.69 112 ARG A C 1
ATOM 914 O O . ARG A 1 112 ? 0.035 -1.064 -6.431 1.00 87.69 112 ARG A O 1
ATOM 921 N N . PRO A 1 113 ? -1.468 0.507 -5.795 1.00 83.69 113 PRO A N 1
ATOM 922 C CA . PRO A 1 113 ? -2.343 0.328 -6.948 1.00 83.69 113 PRO A CA 1
ATOM 923 C C . PRO A 1 113 ? -1.604 0.596 -8.259 1.00 83.69 113 PRO A C 1
ATOM 925 O O . PRO A 1 113 ? -0.827 1.548 -8.372 1.00 83.69 113 PRO A O 1
ATOM 928 N N . ILE A 1 114 ? -1.890 -0.209 -9.276 1.00 77.12 114 ILE A N 1
ATOM 929 C CA . ILE A 1 114 ? -1.460 0.038 -10.651 1.00 77.12 114 ILE A CA 1
ATOM 930 C C . ILE A 1 114 ? -2.619 0.716 -11.381 1.00 77.12 114 ILE A C 1
ATOM 932 O O . ILE A 1 114 ? -3.645 0.090 -11.613 1.00 77.12 114 ILE A O 1
ATOM 936 N N . GLN A 1 115 ? -2.454 1.996 -11.731 1.00 66.06 115 GLN A N 1
ATOM 937 C CA . GLN A 1 115 ? -3.530 2.805 -12.326 1.00 66.06 115 GLN A CA 1
ATOM 938 C C . GLN A 1 115 ? -3.920 2.368 -13.750 1.00 66.06 115 GLN A C 1
ATOM 940 O O . GLN A 1 115 ? -5.088 2.461 -14.093 1.00 66.06 115 GLN A O 1
ATOM 945 N N . ASP A 1 116 ? -2.976 1.844 -14.542 1.00 69.19 116 ASP A N 1
ATOM 946 C CA . ASP A 1 116 ? -3.211 1.327 -15.902 1.00 69.19 116 ASP A CA 1
ATOM 947 C C . ASP A 1 116 ? -2.504 -0.036 -16.075 1.00 69.19 116 ASP A C 1
ATOM 949 O O . ASP A 1 116 ? -1.386 -0.104 -16.608 1.00 69.19 116 ASP A O 1
ATOM 953 N N . PRO A 1 117 ? -3.097 -1.142 -15.588 1.00 65.06 117 PRO A N 1
ATOM 954 C CA . PRO A 1 117 ? -2.466 -2.458 -15.661 1.00 65.06 117 PRO A CA 1
ATOM 955 C C . PRO A 1 117 ? -2.280 -2.923 -17.110 1.00 65.06 117 PRO A C 1
ATOM 957 O O . PRO A 1 117 ? -1.217 -3.443 -17.448 1.00 65.06 117 PRO A O 1
ATOM 960 N N . GLU A 1 118 ? -3.251 -2.650 -17.985 1.00 66.44 118 GLU A N 1
ATOM 961 C CA . GLU A 1 118 ? -3.213 -3.032 -19.402 1.00 66.44 118 GLU A CA 1
ATOM 962 C C . GLU A 1 118 ? -2.085 -2.329 -20.157 1.00 66.44 118 GLU A C 1
ATOM 964 O O . GLU A 1 118 ? -1.278 -2.984 -20.813 1.00 66.44 118 GLU A O 1
ATOM 969 N N . LYS A 1 119 ? -1.938 -1.006 -19.995 1.00 66.50 119 LYS A N 1
ATOM 970 C CA . LYS A 1 119 ? -0.830 -0.273 -20.630 1.00 66.50 119 LYS A CA 1
ATOM 971 C C . LYS A 1 119 ? 0.521 -0.755 -20.121 1.00 66.50 119 LYS A C 1
ATOM 973 O O . LYS A 1 119 ? 1.464 -0.852 -20.902 1.00 66.50 119 LYS A O 1
ATOM 978 N N . LYS A 1 120 ? 0.641 -1.065 -18.823 1.00 66.06 120 LYS A N 1
ATOM 979 C CA . LYS A 1 120 ? 1.892 -1.578 -18.246 1.00 66.06 120 LYS A CA 1
ATOM 980 C C . LYS A 1 120 ? 2.236 -2.962 -18.808 1.00 66.06 120 LYS A C 1
ATOM 982 O O . LYS A 1 120 ? 3.401 -3.198 -19.124 1.00 66.06 120 LYS A O 1
ATOM 987 N N . LEU A 1 121 ? 1.237 -3.828 -18.986 1.00 69.25 121 LEU A N 1
ATOM 988 C CA . LEU A 1 121 ? 1.390 -5.149 -19.598 1.00 69.25 121 LEU A CA 1
ATOM 989 C C . LEU A 1 121 ? 1.793 -5.043 -21.076 1.00 69.25 121 LEU A C 1
ATOM 991 O O . LEU A 1 121 ? 2.785 -5.645 -21.480 1.00 69.25 121 LEU A O 1
ATOM 995 N N . VAL A 1 122 ? 1.085 -4.226 -21.863 1.00 71.19 122 VAL A N 1
ATOM 996 C CA . VAL A 1 122 ? 1.382 -3.999 -23.288 1.00 71.19 122 VAL A CA 1
ATOM 997 C C . VAL A 1 122 ? 2.785 -3.430 -23.460 1.00 71.19 122 VAL A C 1
ATOM 999 O O . VAL A 1 122 ? 3.545 -3.908 -24.295 1.00 71.19 122 VAL A O 1
ATOM 1002 N N . ARG A 1 123 ? 3.177 -2.458 -22.630 1.00 71.31 123 ARG A N 1
ATOM 1003 C CA . ARG A 1 123 ? 4.514 -1.861 -22.686 1.00 71.31 123 ARG A CA 1
ATOM 1004 C C . ARG A 1 123 ? 5.611 -2.878 -22.366 1.00 71.31 123 ARG A C 1
ATOM 1006 O O . ARG A 1 123 ? 6.625 -2.907 -23.056 1.00 71.31 123 ARG A O 1
ATOM 1013 N N . ALA A 1 124 ? 5.409 -3.721 -21.351 1.00 72.38 124 ALA A N 1
ATOM 1014 C CA . ALA A 1 124 ? 6.337 -4.805 -21.031 1.00 72.38 124 ALA A CA 1
ATOM 1015 C C . ALA A 1 124 ? 6.435 -5.823 -22.180 1.00 72.38 124 ALA A C 1
ATOM 1017 O O . ALA A 1 124 ? 7.540 -6.204 -22.561 1.00 72.38 124 ALA A O 1
ATOM 1018 N N . GLY A 1 125 ? 5.299 -6.192 -22.782 1.00 73.88 125 GLY A N 1
ATOM 1019 C CA . GLY A 1 125 ? 5.250 -7.047 -23.968 1.00 73.88 125 GLY A CA 1
ATOM 1020 C C . GLY A 1 125 ? 5.995 -6.440 -25.159 1.00 73.88 125 GLY A C 1
ATOM 1021 O O . GLY A 1 125 ? 6.827 -7.110 -25.762 1.00 73.88 125 GLY A O 1
ATOM 1022 N N . MET A 1 126 ? 5.783 -5.152 -25.446 1.00 73.62 126 MET A N 1
ATOM 1023 C CA . MET A 1 126 ? 6.493 -4.434 -26.508 1.00 73.62 126 MET A CA 1
ATOM 1024 C C . MET A 1 126 ? 8.002 -4.390 -26.269 1.00 73.62 126 MET A C 1
ATOM 1026 O O . MET A 1 126 ? 8.758 -4.647 -27.197 1.00 73.62 126 MET A O 1
ATOM 1030 N N . TYR A 1 127 ? 8.466 -4.110 -25.046 1.00 76.62 127 TYR A N 1
ATOM 1031 C CA . T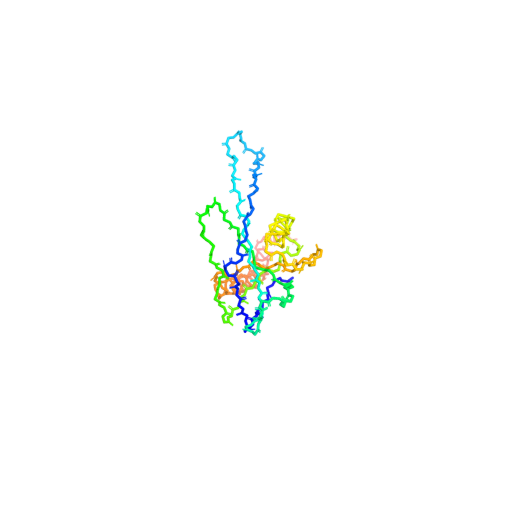YR A 1 127 ? 9.902 -4.150 -24.745 1.00 76.62 127 TYR A CA 1
ATOM 1032 C C . TYR A 1 127 ? 10.490 -5.555 -24.902 1.00 76.62 127 TYR A C 1
ATOM 1034 O O . TYR A 1 127 ? 11.600 -5.685 -25.412 1.00 76.62 127 TYR A O 1
ATOM 1042 N N . GLY A 1 128 ? 9.746 -6.596 -24.517 1.00 76.06 128 GLY A N 1
ATOM 1043 C CA . GLY A 1 128 ? 10.148 -7.985 -24.736 1.00 76.06 128 GLY A CA 1
ATOM 1044 C C . GLY A 1 128 ? 10.297 -8.315 -26.221 1.00 76.06 128 GLY A C 1
ATOM 1045 O O . GLY A 1 128 ? 11.335 -8.825 -26.638 1.00 76.06 128 GLY A O 1
ATOM 1046 N N . VAL A 1 129 ? 9.300 -7.953 -27.033 1.00 78.75 129 VAL A N 1
ATOM 1047 C CA . VAL A 1 129 ? 9.317 -8.152 -28.490 1.00 78.75 129 VAL A CA 1
ATOM 1048 C C . VAL A 1 129 ? 10.445 -7.348 -29.140 1.00 78.75 129 VAL A C 1
ATOM 1050 O O . VAL A 1 129 ? 11.216 -7.905 -29.916 1.00 78.75 129 VAL A O 1
ATOM 1053 N N . SER A 1 130 ? 10.622 -6.076 -28.777 1.00 76.44 130 SER A N 1
ATOM 1054 C CA . SER A 1 130 ? 11.720 -5.244 -29.284 1.00 76.44 130 SER A CA 1
ATOM 1055 C C . SER A 1 130 ? 13.100 -5.776 -28.888 1.00 76.44 130 SER A C 1
ATOM 1057 O O . SER A 1 130 ? 14.020 -5.720 -29.697 1.00 76.44 130 SER A O 1
ATOM 1059 N N . GLY A 1 131 ? 13.260 -6.324 -27.679 1.00 76.69 131 GLY A N 1
ATOM 1060 C CA . GLY A 1 131 ? 14.502 -6.976 -27.253 1.00 76.69 131 GLY A CA 1
ATOM 1061 C C . GLY A 1 131 ? 14.792 -8.257 -28.040 1.00 76.69 131 GLY A C 1
ATOM 1062 O O . GLY A 1 131 ? 15.928 -8.484 -28.448 1.00 76.69 131 GLY A O 1
ATOM 1063 N N . LEU A 1 132 ? 13.757 -9.051 -28.326 1.00 79.88 132 LEU A N 1
ATOM 1064 C CA . LEU A 1 132 ? 13.838 -10.219 -29.208 1.00 79.88 132 LEU A CA 1
ATOM 1065 C C . LEU A 1 132 ? 14.247 -9.828 -30.630 1.00 79.88 132 LEU A C 1
ATOM 1067 O O . LEU A 1 132 ? 15.139 -10.455 -31.195 1.00 79.88 132 LEU A O 1
ATOM 1071 N N . PHE A 1 133 ? 13.661 -8.765 -31.184 1.00 77.88 133 PHE A N 1
ATOM 1072 C CA . PHE A 1 133 ? 14.085 -8.214 -32.470 1.00 77.88 133 PHE A CA 1
ATOM 1073 C C . PHE A 1 133 ? 15.525 -7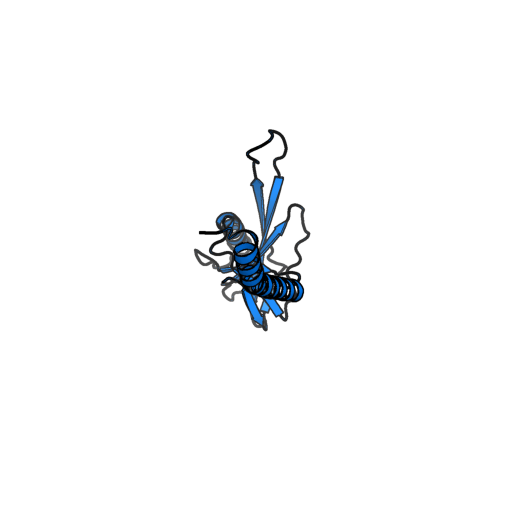.709 -32.420 1.00 77.88 133 PHE A C 1
ATOM 1075 O O . PHE A 1 133 ? 16.293 -8.017 -33.319 1.00 77.88 133 PHE A O 1
ATOM 1082 N N . PHE A 1 134 ? 15.934 -6.996 -31.372 1.00 76.12 134 PHE A N 1
ATOM 1083 C CA . PHE A 1 134 ? 17.311 -6.526 -31.251 1.00 76.12 134 PHE A CA 1
ATOM 1084 C C . PHE A 1 134 ? 18.301 -7.694 -31.214 1.00 76.12 134 PHE A C 1
ATOM 1086 O O . PHE A 1 134 ? 19.237 -7.704 -31.996 1.00 76.12 134 PHE A O 1
ATOM 1093 N N . LEU A 1 135 ? 18.061 -8.730 -30.407 1.00 74.94 135 LEU A N 1
ATOM 1094 C CA . LEU A 1 135 ? 18.923 -9.916 -30.362 1.00 74.94 135 LEU A CA 1
ATOM 1095 C C . LEU A 1 135 ? 18.936 -10.676 -31.697 1.00 74.94 135 LEU A C 1
ATOM 1097 O O . LEU A 1 135 ? 19.997 -11.098 -32.159 1.00 74.94 135 LEU A O 1
ATOM 1101 N N . ASN A 1 136 ? 17.777 -10.800 -32.349 1.00 76.38 136 ASN A N 1
ATOM 1102 C CA . ASN A 1 136 ? 17.647 -11.462 -33.646 1.00 76.38 136 ASN A CA 1
ATOM 1103 C C . ASN A 1 136 ? 18.193 -10.612 -34.815 1.00 76.38 136 ASN A C 1
ATOM 1105 O O . ASN A 1 136 ? 18.552 -11.138 -35.851 1.00 76.38 136 ASN A O 1
ATOM 1109 N N . TYR A 1 137 ? 18.331 -9.300 -34.687 1.00 69.44 137 TYR A N 1
ATOM 1110 C CA . TYR A 1 137 ? 18.956 -8.486 -35.736 1.00 69.44 137 TYR A CA 1
ATOM 1111 C C . TYR A 1 137 ? 20.415 -8.137 -35.416 1.00 69.44 137 TYR A C 1
ATOM 1113 O O . TYR A 1 137 ? 21.200 -7.898 -36.332 1.00 69.44 137 TYR A O 1
ATOM 1121 N N . SER A 1 138 ? 20.837 -8.200 -34.150 1.00 69.75 138 SER A N 1
ATOM 1122 C CA . SER A 1 138 ? 22.231 -8.009 -33.743 1.00 69.75 138 SER A CA 1
ATOM 1123 C C . SER A 1 138 ? 23.149 -9.086 -34.310 1.00 69.75 138 SER A C 1
ATOM 1125 O O . SER A 1 138 ? 24.247 -8.748 -34.739 1.00 69.75 138 SER A O 1
ATOM 1127 N N . TRP A 1 139 ? 22.728 -10.356 -34.393 1.00 69.31 139 TRP A N 1
ATOM 1128 C CA . TRP A 1 139 ? 23.567 -11.384 -35.028 1.00 69.31 139 TRP A CA 1
ATOM 1129 C C . TRP A 1 139 ? 23.727 -11.138 -36.536 1.00 69.31 139 TRP A C 1
ATOM 1131 O O . TRP A 1 139 ? 24.828 -11.298 -37.060 1.00 69.31 139 TRP A O 1
ATOM 1141 N N . PHE A 1 140 ? 22.679 -10.657 -37.215 1.00 66.81 140 PHE A N 1
ATOM 1142 C CA . PHE A 1 140 ? 22.745 -10.283 -38.629 1.00 66.81 140 PHE A CA 1
ATOM 1143 C C . PHE A 1 140 ? 23.721 -9.122 -38.859 1.00 66.81 140 PHE A C 1
ATOM 1145 O O . PHE A 1 140 ? 24.586 -9.212 -39.728 1.00 66.81 140 PHE A O 1
ATOM 1152 N N . VAL A 1 141 ? 23.650 -8.069 -38.036 1.00 65.94 141 VAL A N 1
ATOM 1153 C CA . VAL A 1 141 ? 24.580 -6.928 -38.088 1.00 65.94 141 VAL A CA 1
ATOM 1154 C C . VAL A 1 141 ? 26.016 -7.360 -37.765 1.00 65.94 141 VAL A C 1
ATOM 1156 O O . VAL A 1 141 ? 26.936 -6.948 -38.466 1.00 65.94 141 VAL A O 1
ATOM 1159 N N . CYS A 1 142 ? 26.229 -8.240 -36.781 1.00 66.31 142 CYS A N 1
ATOM 1160 C CA . CYS A 1 142 ? 27.553 -8.781 -36.456 1.00 66.31 142 CYS A CA 1
ATOM 1161 C C . 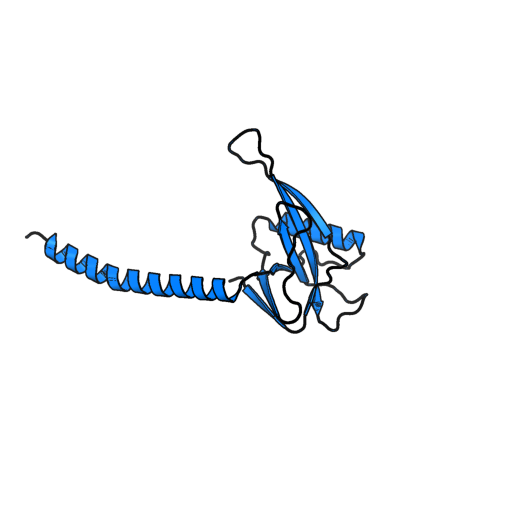CYS A 1 142 ? 28.144 -9.636 -37.590 1.00 66.31 142 CYS A C 1
ATOM 1163 O O . CYS A 1 142 ? 29.334 -9.518 -37.874 1.00 66.31 142 CYS A O 1
ATOM 1165 N N . ILE A 1 143 ? 27.340 -10.456 -38.278 1.00 68.69 143 ILE A N 1
ATOM 1166 C CA . ILE A 1 143 ? 27.800 -11.224 -39.448 1.00 68.69 143 ILE A CA 1
ATOM 1167 C C . ILE A 1 143 ? 28.116 -10.294 -40.620 1.00 68.69 143 ILE A C 1
ATOM 1169 O O . ILE A 1 143 ? 29.142 -10.467 -41.276 1.00 68.69 143 ILE A O 1
ATOM 1173 N N . PHE A 1 144 ? 27.268 -9.297 -40.883 1.00 66.19 144 PHE A N 1
ATOM 1174 C CA . PHE A 1 144 ? 27.488 -8.346 -41.974 1.00 66.19 144 PHE A CA 1
ATOM 1175 C C . PHE A 1 144 ? 28.733 -7.486 -41.735 1.00 66.19 144 PHE A C 1
ATOM 1177 O O . PHE A 1 144 ? 29.573 -7.360 -42.626 1.00 66.19 144 PHE A O 1
ATOM 1184 N N . LEU A 1 145 ? 28.902 -6.954 -40.521 1.00 63.72 145 LEU A N 1
ATOM 1185 C CA . LEU A 1 145 ? 30.100 -6.212 -40.130 1.00 63.72 145 LEU A CA 1
ATOM 1186 C C . LEU A 1 145 ? 31.341 -7.110 -40.130 1.00 63.72 145 LEU A C 1
ATOM 1188 O O . LEU A 1 145 ? 32.381 -6.683 -40.617 1.00 63.72 145 LEU A O 1
ATOM 1192 N N . GLY A 1 146 ? 31.240 -8.365 -39.682 1.00 61.56 146 GLY A N 1
ATOM 1193 C CA . GLY A 1 146 ? 32.329 -9.341 -39.769 1.00 61.56 146 GLY A CA 1
ATOM 1194 C C . GLY A 1 146 ? 32.743 -9.659 -41.210 1.00 61.56 146 GLY A C 1
ATOM 1195 O O . GLY A 1 146 ? 33.930 -9.802 -41.485 1.00 61.56 146 GLY A O 1
ATOM 1196 N N . LYS A 1 147 ? 31.794 -9.695 -42.154 1.00 61.66 147 LYS A N 1
ATOM 1197 C CA . LYS A 1 147 ? 32.076 -9.890 -43.586 1.00 61.66 147 LYS A CA 1
ATOM 1198 C C . LYS A 1 147 ? 32.688 -8.665 -44.271 1.00 61.66 147 LYS A C 1
ATOM 1200 O O . LYS A 1 147 ? 33.492 -8.838 -45.178 1.00 61.66 147 LYS A O 1
ATOM 1205 N N . PHE A 1 148 ? 32.303 -7.449 -43.875 1.00 59.34 148 PHE A N 1
ATOM 1206 C CA . PHE A 1 148 ? 32.779 -6.206 -44.504 1.00 59.34 148 PHE A CA 1
ATOM 1207 C C . PHE A 1 148 ? 34.051 -5.632 -43.862 1.00 59.34 148 PHE A C 1
ATOM 1209 O O . PHE A 1 148 ? 34.881 -5.057 -44.564 1.00 59.34 148 PHE A O 1
ATOM 1216 N N . PHE A 1 149 ? 34.228 -5.797 -42.549 1.00 58.31 149 PHE A N 1
ATOM 1217 C CA . PHE A 1 149 ? 35.416 -5.349 -41.810 1.00 58.31 149 PHE A CA 1
ATOM 1218 C C . PHE A 1 149 ? 36.418 -6.472 -41.521 1.00 58.31 149 PHE A C 1
ATOM 1220 O O . PHE A 1 149 ? 37.539 -6.185 -41.104 1.00 58.31 149 PHE A O 1
ATOM 1227 N N . GLY A 1 150 ? 36.073 -7.732 -41.803 1.00 55.28 150 GLY A N 1
ATOM 1228 C CA . GLY A 1 150 ? 37.016 -8.847 -41.888 1.00 55.28 150 GLY A CA 1
ATOM 1229 C C . GLY A 1 150 ? 37.910 -8.724 -43.121 1.00 55.28 150 GLY A C 1
ATOM 1230 O O . GLY A 1 150 ? 37.818 -9.519 -44.052 1.00 55.28 150 GLY A O 1
ATOM 1231 N N . LYS A 1 151 ? 38.766 -7.701 -43.152 1.00 51.47 151 LYS A N 1
ATOM 1232 C CA . LYS A 1 151 ? 39.866 -7.608 -44.109 1.00 51.47 151 LYS A CA 1
ATOM 1233 C C . LYS A 1 151 ? 40.919 -8.657 -43.750 1.00 51.47 151 LYS A C 1
ATOM 1235 O O . LYS A 1 151 ? 41.570 -8.534 -42.722 1.00 51.47 151 LYS A O 1
ATOM 1240 N N . GLY A 1 152 ? 41.030 -9.650 -44.632 1.00 57.06 152 GLY A N 1
ATOM 1241 C CA . GLY A 1 152 ? 42.252 -10.342 -45.053 1.00 57.06 152 GLY A CA 1
ATOM 1242 C C . GLY A 1 152 ? 43.236 -10.785 -43.970 1.00 57.06 152 GLY A C 1
ATOM 1243 O O . GLY A 1 152 ? 43.995 -9.974 -43.446 1.00 57.06 152 GLY A O 1
ATOM 1244 N N . LYS A 1 153 ? 43.312 -12.099 -43.751 1.00 42.19 153 LYS A N 1
ATOM 1245 C CA . LYS A 1 153 ? 44.630 -12.740 -43.731 1.00 42.19 153 LYS A CA 1
ATOM 1246 C C . LYS A 1 153 ? 45.047 -13.009 -45.168 1.00 42.19 153 LYS A C 1
ATOM 1248 O O . LYS A 1 153 ? 44.140 -13.375 -45.950 1.00 42.19 153 LYS A O 1
#

Foldseek 3Di:
DFKDKDAQKDWPPVLKFKDWDFDDDPPDDDDGQIKIKIKTFIGGNPDDPPDATQEMEIDIDSDPDDDDRDDGGMFIWGWCQPPPCQVVNVVRVVVSCVVSVHDYDPRGTYTYTDPCPPVVVVVVVVVVVVVVVCVVVVVVVVVVCCVVVVDDD

pLDDT: mean 77.16, std 12.6, range [42.19, 91.94]

Radius of gyration: 22.7 Å; chains: 1; bounding box: 62×38×62 Å

Sequence (153 aa):
DRILVFRGIRILTEYVSSRSAVSRGKTEPKRSKHIYFHVAPMVSSGWKEGDPIHVWVACERMELPTCSWGNSVFFWGENLKNHSLYPYYNMAVQDAGKIYKFSLSQQPTIFRPIQDPEKKLVRAGMYGVSGLFFLNYSWFVCIFLGKFFGKGK

Secondary structure (DSSP, 8-state):
--EEEEESEEE-GGG-EEEEEEE--SS-TT--EEEEEEEEEEEETT--TTS---EEEEEEESSTT------SSEEEEEE-TT-TTHHHHHHHHHHHHHHHT----SS-EEEEE-S-HHHHHHHHHHHHHHHHHHHHHHHHHHHHHHHHH----